Protein AF-A0A7J9GQI5-F1 (afdb_monomer)

Sequence (66 aa):
MHTFSYLPRDLNFIDHTSNIGWKEFQRAKPIIIDPGLYSMRKADVFWVTQKRSVPTAFKLFTGKRR

Foldseek 3Di:
DCPCPPPDPPDDQKDPDLCPDPVCVVPQWWDKDACVVPHPDHDDIDTDPGTDDGDPPDGDIDGDDD

Secondary structure (DSSP, 8-state):
--TTTTS-TT---B---S--THHHHHHTSEEEE-GGGT-SS----EEEEEEPPPPSSS----B---

Radius of gyration: 18.02 Å; Cα contacts (8 Å, |Δi|>4): 65; chains: 1; bounding box: 38×38×39 Å

Solvent-accessible surface area (backbone atoms only — not comparable to full-atom values): 4528 Å² total; per-residue (Å²): 141,66,96,64,72,85,54,65,93,81,72,70,55,67,40,93,50,68,81,51,66,76,53,40,67,73,67,56,16,64,44,75,50,56,40,67,81,83,40,94,62,83,56,79,70,44,79,56,92,63,66,56,72,72,71,80,94,58,88,60,67,52,63,54,88,128

pLDDT: mean 85.35, std 9.18, range [57.94, 95.62]

Structure (mmCIF, N/CA/C/O backbone):
data_AF-A0A7J9GQI5-F1
#
_entry.id   AF-A0A7J9GQI5-F1
#
loop_
_atom_site.group_PDB
_atom_site.id
_atom_site.type_symbol
_atom_site.label_atom_id
_atom_site.label_alt_id
_atom_site.label_comp_id
_atom_site.label_asym_id
_atom_site.label_entity_id
_atom_site.label_seq_id
_atom_site.pdbx_PDB_ins_code
_atom_site.Cartn_x
_atom_site.Cartn_y
_atom_site.Cartn_z
_atom_site.occupancy
_atom_site.B_iso_or_equiv
_atom_site.auth_seq_id
_atom_site.auth_comp_id
_atom_site.auth_asym_id
_atom_site.auth_atom_id
_atom_site.pdbx_PDB_model_num
ATOM 1 N N . MET A 1 1 ? 18.841 29.632 -12.473 1.00 57.94 1 MET A N 1
ATOM 2 C CA . MET A 1 1 ? 18.570 28.431 -11.645 1.00 57.94 1 MET A CA 1
ATOM 3 C C . MET A 1 1 ? 17.866 27.374 -12.487 1.00 57.94 1 MET A C 1
ATOM 5 O O . MET A 1 1 ? 16.663 27.490 -12.670 1.00 57.94 1 MET A O 1
ATOM 9 N N . HIS A 1 2 ? 18.577 26.381 -13.033 1.00 73.62 2 HIS A N 1
ATOM 10 C CA . HIS A 1 2 ? 17.972 25.262 -13.777 1.00 73.62 2 HIS A CA 1
ATOM 11 C C . HIS A 1 2 ? 18.580 23.927 -13.315 1.00 73.62 2 HIS A C 1
ATOM 13 O O . HIS A 1 2 ? 19.376 23.315 -14.023 1.00 73.62 2 HIS A O 1
ATOM 19 N N . THR A 1 3 ? 18.206 23.477 -12.116 1.00 76.44 3 THR A N 1
ATOM 20 C CA . 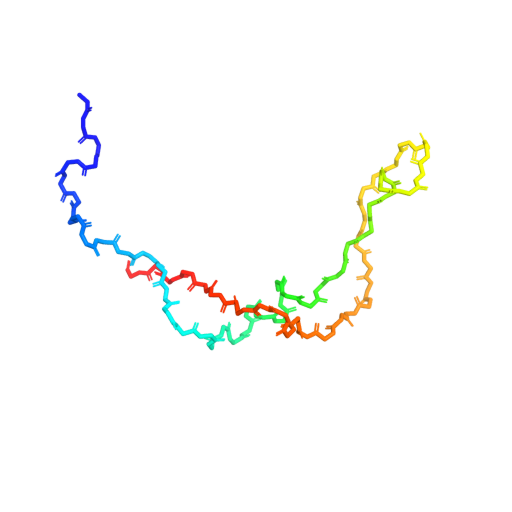THR A 1 3 ? 18.718 22.249 -11.474 1.00 76.44 3 THR A CA 1
ATOM 21 C C . THR A 1 3 ? 18.491 20.980 -12.306 1.00 76.44 3 THR A C 1
ATOM 23 O O . THR A 1 3 ? 19.260 20.034 -12.198 1.00 76.44 3 THR A O 1
ATOM 26 N N . PHE A 1 4 ? 17.482 20.967 -13.183 1.00 78.94 4 PHE A N 1
ATOM 27 C CA . PHE A 1 4 ? 17.111 19.796 -13.987 1.00 78.94 4 PHE A CA 1
ATOM 28 C C . PHE A 1 4 ? 17.355 19.948 -15.495 1.00 78.94 4 PHE A C 1
ATOM 30 O O . PHE A 1 4 ? 16.942 19.088 -16.264 1.00 78.94 4 PHE A O 1
ATOM 37 N N . SER A 1 5 ? 18.041 21.007 -15.939 1.00 82.25 5 SER A N 1
ATOM 38 C CA . SER A 1 5 ? 18.293 21.240 -17.376 1.00 82.25 5 SER A CA 1
ATOM 39 C C . SER A 1 5 ? 19.193 20.190 -18.038 1.00 82.25 5 SER A C 1
ATOM 41 O O . SER A 1 5 ? 19.089 19.982 -19.241 1.00 82.25 5 SER A O 1
ATOM 43 N N . TYR A 1 6 ? 20.035 19.511 -17.255 1.00 84.62 6 TYR A N 1
ATOM 44 C CA . TYR A 1 6 ? 20.949 18.468 -17.733 1.00 84.62 6 TYR A CA 1
ATOM 45 C C . TYR A 1 6 ? 20.362 17.053 -17.671 1.00 84.62 6 TYR A C 1
ATOM 47 O O . TYR A 1 6 ? 21.033 16.102 -18.067 1.00 84.62 6 TYR A O 1
ATOM 55 N N . LEU A 1 7 ? 19.142 16.883 -17.149 1.00 82.56 7 LEU A N 1
ATOM 56 C CA . LEU A 1 7 ? 18.525 15.563 -17.101 1.00 82.56 7 LEU A CA 1
ATOM 57 C C . LEU A 1 7 ? 17.920 15.197 -18.465 1.00 82.56 7 LEU A C 1
ATOM 59 O O . LEU A 1 7 ? 17.299 16.050 -19.107 1.00 82.56 7 LEU A O 1
ATOM 63 N N . PRO A 1 8 ? 18.047 13.930 -18.900 1.00 86.19 8 PRO A N 1
ATOM 64 C CA . PRO A 1 8 ? 17.344 13.439 -20.078 1.00 86.19 8 PRO A CA 1
ATOM 65 C C . PRO A 1 8 ? 15.831 13.639 -19.927 1.00 86.19 8 PRO A C 1
ATOM 67 O O . PRO A 1 8 ? 15.259 13.345 -18.875 1.00 86.19 8 PRO A O 1
ATOM 70 N N . ARG A 1 9 ? 15.165 14.143 -20.974 1.00 80.81 9 ARG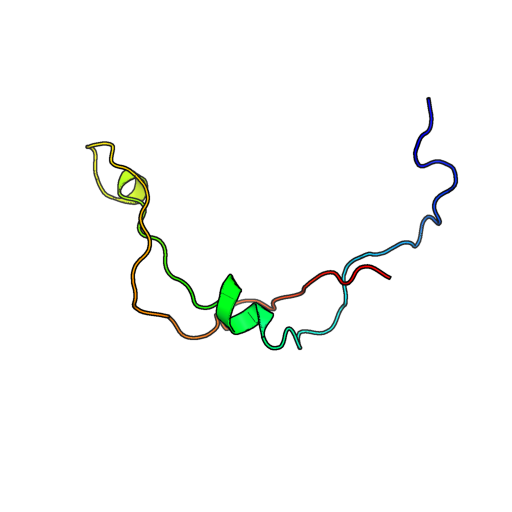 A N 1
ATOM 71 C CA . ARG A 1 9 ? 13.708 14.399 -20.942 1.00 80.81 9 ARG A CA 1
ATOM 72 C C . ARG A 1 9 ? 12.875 13.115 -20.894 1.00 80.81 9 ARG A C 1
ATOM 74 O O . ARG A 1 9 ? 11.693 13.168 -20.578 1.00 80.81 9 ARG A O 1
ATOM 81 N N . ASP A 1 10 ? 13.484 11.986 -21.225 1.00 81.00 10 ASP A N 1
ATOM 82 C CA . ASP A 1 10 ? 12.927 10.635 -21.213 1.00 81.00 10 ASP A CA 1
ATOM 83 C C . ASP A 1 10 ? 13.264 9.862 -19.925 1.00 81.00 10 ASP A C 1
ATOM 85 O O . ASP A 1 10 ? 12.961 8.672 -19.808 1.00 81.00 10 ASP A O 1
ATOM 89 N N . LEU A 1 11 ? 13.861 10.526 -18.928 1.00 79.62 11 LEU A N 1
ATOM 90 C CA . LEU A 1 11 ? 14.164 9.913 -17.643 1.00 79.62 11 LEU A CA 1
ATOM 91 C C . LEU A 1 11 ? 12.868 9.575 -16.892 1.00 79.62 11 LEU A C 1
ATOM 93 O O . LEU A 1 11 ? 12.203 10.444 -16.328 1.00 79.62 11 LEU A O 1
ATOM 97 N N . ASN A 1 12 ? 12.523 8.288 -16.853 1.00 73.75 12 ASN A N 1
ATOM 98 C CA . ASN A 1 12 ? 11.401 7.771 -16.080 1.00 73.75 12 ASN A CA 1
ATOM 99 C C . ASN A 1 12 ? 11.911 6.876 -14.943 1.00 73.75 12 ASN A C 1
ATOM 101 O O . ASN A 1 12 ? 12.651 5.919 -15.165 1.00 73.75 12 ASN A O 1
ATOM 105 N N . PHE A 1 13 ? 11.501 7.186 -13.713 1.00 75.75 13 PHE A N 1
ATOM 10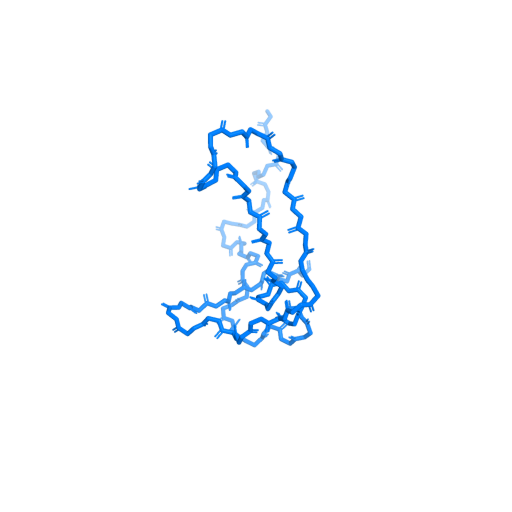6 C CA . PHE A 1 13 ? 11.843 6.402 -12.524 1.00 75.75 13 PHE A CA 1
ATOM 107 C C . PHE A 1 13 ? 10.827 5.293 -12.223 1.00 75.75 13 PHE A C 1
ATOM 109 O O . PHE A 1 13 ? 11.016 4.549 -11.262 1.00 75.75 13 PHE A O 1
ATOM 116 N N . ILE A 1 14 ? 9.744 5.195 -12.998 1.00 74.69 14 ILE A N 1
ATOM 117 C CA . ILE A 1 14 ? 8.677 4.203 -12.856 1.00 74.69 14 ILE A CA 1
ATOM 118 C C . ILE A 1 14 ? 9.054 2.948 -13.647 1.00 74.69 14 ILE A C 1
ATOM 120 O O . ILE A 1 14 ? 9.226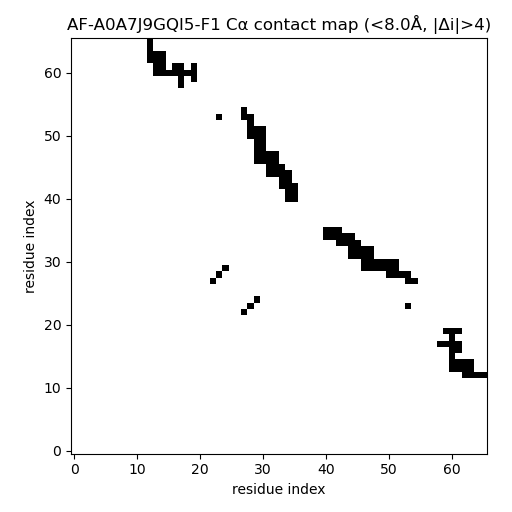 2.979 -14.865 1.00 74.69 14 ILE A O 1
ATOM 124 N N . ASP A 1 15 ? 9.148 1.822 -12.943 1.00 70.94 15 ASP A N 1
ATOM 125 C CA . ASP A 1 15 ? 9.244 0.508 -13.570 1.00 70.94 15 ASP A CA 1
ATOM 126 C C . ASP A 1 15 ? 7.827 0.055 -13.963 1.00 70.94 15 ASP A C 1
ATOM 128 O O . ASP A 1 15 ? 6.933 0.018 -13.116 1.00 70.94 15 ASP A O 1
ATOM 132 N N . HIS A 1 16 ? 7.607 -0.271 -15.240 1.00 71.00 16 HIS A N 1
ATOM 133 C CA . HIS A 1 16 ? 6.288 -0.637 -15.788 1.00 71.00 16 HIS A CA 1
ATOM 134 C C . HIS A 1 16 ? 5.928 -2.109 -15.528 1.00 71.00 16 HIS A C 1
ATOM 136 O O . HIS A 1 16 ? 4.992 -2.650 -16.117 1.00 71.00 16 HIS A O 1
ATOM 142 N N . THR A 1 17 ? 6.661 -2.776 -14.636 1.00 71.81 17 THR A N 1
ATOM 143 C CA . THR A 1 17 ? 6.320 -4.109 -14.148 1.00 71.81 17 THR A CA 1
ATOM 144 C C . THR A 1 17 ? 5.425 -4.035 -12.916 1.00 71.81 17 THR A C 1
ATOM 146 O O . THR A 1 17 ? 5.699 -3.311 -11.958 1.00 71.81 17 THR A O 1
ATOM 149 N N . SER A 1 18 ? 4.368 -4.847 -12.913 1.00 71.44 18 SER A N 1
ATOM 150 C CA . SER A 1 18 ? 3.553 -5.086 -11.720 1.00 71.44 18 SER A CA 1
ATOM 151 C C . SER A 1 18 ? 4.215 -6.061 -10.740 1.00 71.44 18 SER A C 1
ATOM 153 O O . SER A 1 18 ? 3.642 -6.362 -9.695 1.00 71.44 18 SER A O 1
ATOM 155 N N . ASN A 1 19 ? 5.410 -6.580 -11.050 1.00 77.56 19 ASN A N 1
ATOM 156 C CA . ASN A 1 19 ? 6.149 -7.459 -10.151 1.00 77.56 19 ASN A CA 1
ATOM 157 C C . ASN A 1 19 ? 6.923 -6.641 -9.107 1.00 77.56 19 ASN A C 1
ATOM 159 O O . ASN A 1 19 ? 8.078 -6.255 -9.298 1.00 77.56 19 ASN A O 1
ATOM 163 N N . ILE A 1 20 ? 6.256 -6.379 -7.989 1.00 80.56 20 ILE A N 1
ATOM 164 C CA . ILE A 1 20 ? 6.749 -5.531 -6.897 1.00 80.56 20 ILE A CA 1
ATOM 165 C C . ILE A 1 20 ? 7.379 -6.325 -5.733 1.00 80.56 20 ILE A C 1
ATOM 167 O O . ILE A 1 20 ? 7.920 -5.723 -4.799 1.00 80.56 20 ILE A O 1
ATOM 171 N N . GLY A 1 21 ? 7.376 -7.663 -5.801 1.00 85.19 21 GLY A N 1
ATOM 172 C CA . GLY A 1 21 ? 8.058 -8.559 -4.859 1.00 85.19 21 GLY A CA 1
ATOM 173 C C . GLY A 1 21 ? 7.749 -8.271 -3.382 1.00 85.19 21 GLY A C 1
ATOM 174 O O . GLY A 1 21 ? 6.605 -8.037 -2.998 1.00 85.19 21 GLY A O 1
ATOM 175 N N . TRP A 1 22 ? 8.787 -8.235 -2.537 1.00 84.06 22 TRP A N 1
ATOM 176 C CA . TRP A 1 22 ? 8.655 -8.013 -1.085 1.00 84.06 22 TRP A CA 1
ATOM 177 C C . TRP A 1 22 ? 7.982 -6.682 -0.709 1.00 84.06 22 TRP A C 1
ATOM 179 O O . TRP A 1 22 ? 7.381 -6.575 0.364 1.00 84.06 22 TRP A O 1
ATOM 189 N N . LYS A 1 23 ? 8.030 -5.669 -1.589 1.00 85.19 23 LYS A N 1
ATOM 190 C CA . LYS A 1 23 ? 7.392 -4.367 -1.344 1.00 85.19 23 LYS A CA 1
ATOM 191 C C . LYS A 1 23 ? 5.869 -4.473 -1.336 1.00 85.19 23 LYS A C 1
ATOM 193 O O . LYS A 1 23 ? 5.224 -3.676 -0.661 1.00 85.19 23 LYS A O 1
ATOM 198 N N . GLU A 1 24 ? 5.286 -5.452 -2.027 1.00 86.44 24 GLU A N 1
ATOM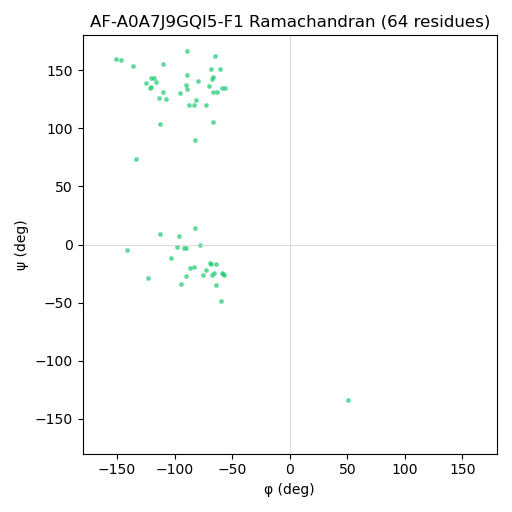 199 C CA . GLU A 1 24 ? 3.840 -5.701 -1.994 1.00 86.44 24 GLU A CA 1
ATOM 200 C C . GLU A 1 24 ? 3.358 -6.000 -0.579 1.00 86.44 24 GLU A C 1
ATOM 202 O O . GLU A 1 24 ? 2.411 -5.391 -0.079 1.00 86.44 24 GLU A O 1
ATOM 207 N N . PHE A 1 25 ? 4.057 -6.907 0.097 1.00 86.00 25 PHE A N 1
ATOM 208 C CA . PHE A 1 25 ? 3.701 -7.326 1.442 1.00 86.00 25 PHE A CA 1
ATOM 209 C C . PHE A 1 25 ? 3.800 -6.178 2.449 1.00 86.00 25 PHE A C 1
ATOM 211 O O . PHE A 1 25 ? 2.987 -6.095 3.368 1.00 86.00 25 PHE A O 1
ATOM 218 N N . GLN A 1 26 ? 4.769 -5.282 2.259 1.00 87.50 26 GLN A N 1
ATOM 219 C CA . GLN A 1 26 ? 4.990 -4.146 3.149 1.00 87.50 26 GLN A CA 1
ATOM 220 C C . GLN A 1 26 ? 4.152 -2.908 2.813 1.00 87.50 26 GLN A C 1
ATOM 222 O O . GLN A 1 26 ? 3.998 -2.056 3.679 1.00 87.50 26 GLN A O 1
ATOM 227 N N . ARG A 1 27 ? 3.633 -2.765 1.583 1.00 88.06 27 ARG A N 1
ATOM 228 C CA . ARG A 1 27 ? 2.973 -1.518 1.140 1.00 88.06 27 ARG A CA 1
ATOM 229 C C . ARG A 1 27 ? 1.534 -1.688 0.660 1.00 88.06 27 ARG A C 1
ATOM 231 O O . ARG A 1 27 ? 0.762 -0.747 0.780 1.00 88.06 27 ARG A O 1
ATOM 238 N N . ALA A 1 28 ? 1.159 -2.847 0.121 1.00 91.56 28 ALA A N 1
ATOM 239 C CA . ALA A 1 28 ? -0.184 -3.069 -0.430 1.00 91.56 28 ALA A CA 1
ATOM 240 C C . ALA A 1 28 ? -1.149 -3.713 0.578 1.00 91.56 28 ALA A C 1
ATOM 242 O O . ALA A 1 28 ? -2.352 -3.433 0.564 1.00 91.56 28 ALA A O 1
ATOM 243 N N . LYS A 1 29 ? -0.608 -4.585 1.436 1.00 93.31 29 LYS A N 1
ATOM 244 C CA . LYS A 1 29 ? -1.360 -5.429 2.375 1.00 93.31 29 LYS A CA 1
ATOM 245 C C . LYS A 1 29 ? -1.632 -4.836 3.768 1.00 93.31 29 LYS A C 1
ATOM 247 O O . LYS A 1 29 ? -2.610 -5.279 4.371 1.00 93.31 29 LYS A O 1
ATOM 252 N N . PRO A 1 30 ? -0.821 -3.909 4.316 1.00 94.75 30 PRO A N 1
ATOM 253 C CA . PRO A 1 30 ? -1.131 -3.287 5.602 1.00 94.75 30 PRO A CA 1
ATOM 254 C C . PRO A 1 30 ? -2.459 -2.523 5.594 1.00 94.75 30 PRO A C 1
ATOM 256 O O . PRO A 1 30 ? -2.875 -2.004 4.556 1.00 94.75 30 PRO A O 1
ATOM 259 N N . ILE A 1 31 ? -3.103 -2.454 6.759 1.00 94.44 31 ILE A N 1
ATOM 260 C CA . ILE A 1 31 ? -4.373 -1.754 6.967 1.00 94.44 31 ILE A CA 1
ATOM 261 C C . ILE A 1 31 ? -4.164 -0.678 8.034 1.00 94.44 31 ILE A C 1
ATOM 263 O O . ILE A 1 31 ? -3.543 -0.922 9.070 1.00 94.44 31 ILE A O 1
ATOM 267 N N . ILE A 1 32 ? -4.703 0.503 7.754 1.00 94.50 32 ILE A N 1
ATOM 268 C CA . ILE A 1 32 ? -4.740 1.650 8.652 1.00 94.50 32 ILE A CA 1
ATOM 269 C C . ILE A 1 32 ? -6.204 1.954 8.960 1.00 94.50 32 ILE A C 1
ATOM 271 O O . ILE A 1 32 ? -7.041 1.901 8.055 1.00 94.50 32 ILE A O 1
ATOM 275 N N . ILE A 1 33 ? -6.499 2.291 10.212 1.00 94.25 33 ILE A N 1
ATOM 276 C CA . ILE A 1 33 ? -7.803 2.808 10.622 1.00 94.25 33 ILE A CA 1
ATOM 277 C C . ILE A 1 33 ? -7.652 4.294 10.929 1.00 94.25 33 ILE A C 1
ATOM 279 O O . ILE A 1 33 ? -6.816 4.686 11.742 1.00 94.25 33 ILE A O 1
ATOM 283 N N . ASP A 1 34 ? -8.475 5.103 10.267 1.00 94.75 34 ASP A N 1
ATOM 284 C CA . ASP A 1 34 ? -8.581 6.540 10.496 1.00 94.75 34 ASP A CA 1
ATOM 285 C C . ASP A 1 34 ? -9.962 6.856 11.097 1.00 94.75 34 ASP A C 1
ATOM 287 O O . ASP A 1 34 ? -10.964 6.855 10.370 1.00 94.75 34 ASP A O 1
ATOM 291 N N . PRO A 1 35 ? -10.042 7.115 12.417 1.00 95.38 35 PRO A N 1
ATOM 292 C CA . PRO A 1 35 ? -11.281 7.518 13.076 1.00 95.38 35 PRO A CA 1
ATOM 293 C C . PRO A 1 35 ? -11.907 8.783 12.484 1.00 95.38 35 PRO A C 1
ATOM 295 O O . PRO A 1 35 ? -13.125 8.931 12.543 1.00 95.38 35 PRO A O 1
ATOM 298 N N . GLY A 1 36 ? -11.123 9.669 11.865 1.00 94.62 36 GLY A N 1
ATOM 299 C CA . GLY A 1 36 ? -11.623 10.880 11.216 1.00 94.62 36 GLY A CA 1
ATOM 300 C C . GLY A 1 36 ? -12.540 10.616 10.019 1.00 94.62 36 GLY A C 1
ATOM 301 O O . GLY A 1 36 ? -13.281 11.513 9.623 1.00 94.62 36 GLY A O 1
ATOM 302 N N . LEU A 1 37 ? -12.543 9.395 9.468 1.00 93.62 37 LEU A N 1
ATOM 303 C CA . LEU A 1 37 ? -13.431 9.009 8.366 1.00 93.62 37 LEU A CA 1
ATOM 304 C C . LEU A 1 37 ? -14.838 8.587 8.821 1.00 93.62 37 LEU A C 1
ATOM 306 O O . LEU A 1 37 ? -15.747 8.562 7.995 1.00 93.62 37 LEU A O 1
ATOM 310 N N . TYR A 1 38 ? -15.032 8.230 10.096 1.00 92.06 38 TYR A N 1
ATOM 311 C CA . TYR A 1 38 ? -16.309 7.678 10.583 1.00 92.06 38 TYR A CA 1
ATOM 312 C C . TYR A 1 38 ? -16.737 8.158 11.981 1.00 92.06 38 TYR A C 1
ATOM 314 O O . TYR A 1 38 ? -17.829 7.819 12.435 1.00 92.06 38 TYR A O 1
ATOM 322 N N . SER A 1 39 ? -15.911 8.937 12.679 1.00 92.75 39 SER A N 1
ATOM 323 C CA . SER A 1 39 ? -16.177 9.457 14.023 1.00 92.75 39 SER A CA 1
ATOM 324 C C . SER A 1 39 ? -16.062 10.978 14.050 1.00 92.75 39 SER A C 1
ATOM 326 O O . SER A 1 39 ? -15.135 11.564 13.500 1.00 92.75 39 SER A O 1
ATOM 328 N N . MET A 1 40 ? -16.979 11.632 14.769 1.00 90.75 40 MET A N 1
ATOM 329 C CA . MET A 1 40 ? -16.903 13.077 15.030 1.00 90.75 40 MET A CA 1
ATOM 330 C C . MET A 1 40 ? -15.803 13.434 16.040 1.00 90.75 40 MET A C 1
ATOM 332 O O 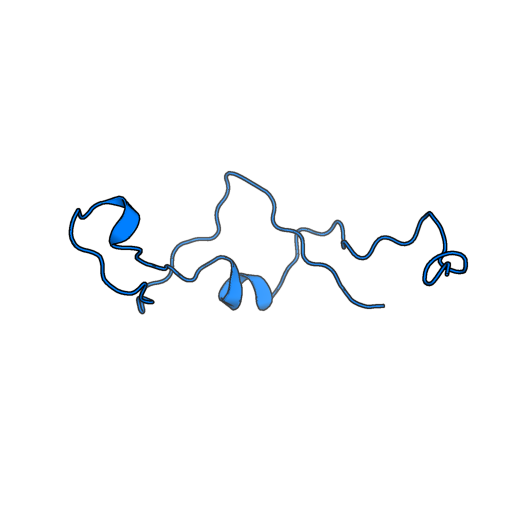. MET A 1 40 ? -15.335 14.572 16.080 1.00 90.75 40 MET A O 1
ATOM 336 N N . ARG A 1 41 ? -15.383 12.476 16.878 1.00 89.50 41 ARG A N 1
ATOM 337 C CA . ARG A 1 41 ? -14.250 12.661 17.790 1.00 89.50 41 ARG A CA 1
ATOM 338 C C . ARG A 1 41 ? -12.955 12.385 17.046 1.00 89.50 41 ARG A C 1
ATOM 340 O O . ARG A 1 41 ? -12.736 11.261 16.598 1.00 89.50 41 ARG A O 1
ATOM 347 N N . LYS A 1 42 ? -12.089 13.398 16.994 1.00 86.19 42 LYS A N 1
ATOM 348 C CA . LYS A 1 42 ? -10.721 13.236 16.505 1.00 86.19 42 LYS A CA 1
ATOM 349 C C . LYS A 1 42 ? -9.954 12.285 17.417 1.00 86.19 42 LYS A C 1
ATOM 351 O O . LYS A 1 42 ? -9.967 12.442 18.636 1.00 86.19 42 LYS A O 1
ATOM 356 N N . ALA A 1 43 ? -9.295 11.322 16.796 1.00 92.00 43 ALA A N 1
ATOM 357 C CA . ALA A 1 43 ? -8.364 10.400 17.416 1.00 92.00 43 ALA A CA 1
ATOM 358 C C . ALA A 1 43 ? -7.277 10.069 16.392 1.00 92.00 43 ALA A C 1
ATOM 360 O O . ALA A 1 43 ? -7.486 10.247 15.189 1.00 92.00 43 ALA A O 1
ATOM 361 N N . ASP A 1 44 ? -6.127 9.617 16.878 1.00 94.81 44 ASP A N 1
ATOM 362 C CA . ASP A 1 44 ? -4.993 9.318 16.016 1.00 94.81 44 ASP A CA 1
ATOM 363 C C . ASP A 1 44 ? -5.259 8.111 15.119 1.00 94.81 44 ASP A C 1
ATOM 365 O O . ASP A 1 44 ? -5.994 7.177 15.450 1.00 94.81 44 ASP A O 1
ATOM 369 N N . VAL A 1 45 ? -4.608 8.147 13.963 1.00 95.62 45 VAL A N 1
ATOM 370 C CA . VAL A 1 45 ? -4.568 7.052 13.006 1.00 95.62 45 VAL A CA 1
ATOM 371 C C . VAL A 1 45 ? -3.734 5.910 13.583 1.00 95.62 45 VAL A C 1
ATOM 373 O O . VAL A 1 45 ? -2.645 6.139 14.111 1.00 95.62 45 VAL A O 1
ATOM 376 N N . PHE A 1 46 ? -4.203 4.670 13.441 1.00 94.88 46 PHE A N 1
ATOM 377 C CA . PHE A 1 46 ? -3.483 3.511 13.966 1.00 94.88 46 PHE A CA 1
ATOM 378 C C . PHE A 1 46 ? -3.432 2.335 12.992 1.00 94.88 46 PHE A C 1
ATOM 380 O O . PHE A 1 46 ? -4.281 2.153 12.116 1.00 94.88 46 PHE A O 1
ATOM 387 N N . TRP A 1 47 ? -2.387 1.527 13.159 1.00 94.44 47 TRP A N 1
ATOM 388 C CA . TRP A 1 47 ? -2.163 0.304 12.401 1.00 94.44 47 TRP A CA 1
ATOM 389 C C . TRP A 1 47 ? -2.833 -0.878 13.086 1.00 94.44 47 TRP A C 1
ATOM 391 O O . TRP A 1 47 ? -2.838 -0.976 14.313 1.00 94.44 47 TRP A O 1
ATOM 401 N N . VAL A 1 48 ? -3.329 -1.816 12.285 1.00 94.31 48 VAL A N 1
ATOM 402 C CA . VAL A 1 48 ? -3.811 -3.108 12.781 1.00 94.31 48 VAL A CA 1
ATOM 403 C C . VAL A 1 48 ? -2.874 -4.232 12.355 1.00 94.31 48 VAL A C 1
ATOM 405 O O . VAL A 1 48 ? -2.140 -4.123 11.371 1.00 94.31 48 VAL A O 1
ATOM 408 N N . THR A 1 49 ? -2.877 -5.326 13.113 1.00 93.81 49 THR A N 1
ATOM 409 C CA . THR A 1 49 ? -2.008 -6.481 12.850 1.00 93.81 49 THR A CA 1
ATOM 410 C C . THR A 1 49 ? -2.501 -7.314 11.666 1.00 93.81 49 THR A C 1
ATOM 412 O O . THR A 1 49 ? -1.701 -7.961 10.985 1.00 93.81 49 THR A O 1
ATOM 415 N N . GLN A 1 50 ? -3.807 -7.277 11.390 1.00 94.06 50 GLN A N 1
ATOM 416 C CA . GLN A 1 50 ? -4.427 -7.941 10.252 1.00 94.06 50 GLN A CA 1
ATOM 417 C C . GLN A 1 50 ? -3.971 -7.322 8.927 1.00 94.06 50 GLN A C 1
ATOM 419 O O . GLN A 1 50 ? -3.803 -6.111 8.784 1.00 94.06 50 GLN A O 1
ATOM 424 N N . LYS A 1 51 ? -3.816 -8.182 7.921 1.00 93.69 51 LYS A N 1
ATOM 425 C CA . LYS A 1 51 ? -3.436 -7.800 6.560 1.00 93.69 51 LYS A CA 1
ATOM 426 C C . LYS A 1 51 ? -4.543 -8.176 5.594 1.00 93.69 51 LYS A C 1
ATOM 428 O O . LYS A 1 51 ? -5.150 -9.236 5.733 1.00 93.69 51 LYS A O 1
ATOM 433 N N . ARG A 1 52 ? -4.763 -7.333 4.589 1.00 93.56 52 ARG A N 1
ATOM 434 C CA . ARG A 1 52 ? -5.687 -7.627 3.486 1.00 93.56 52 ARG A CA 1
ATOM 435 C C . ARG A 1 52 ? -4.982 -8.346 2.337 1.00 93.56 52 ARG A C 1
ATOM 437 O O . ARG A 1 52 ? -3.749 -8.376 2.251 1.00 93.56 52 ARG A O 1
ATOM 444 N N . SER A 1 53 ? -5.780 -8.891 1.424 1.00 93.62 53 SER A N 1
ATOM 445 C CA . SER A 1 53 ? -5.308 -9.316 0.109 1.00 93.62 53 SER A CA 1
ATOM 446 C C . SER A 1 53 ? -4.829 -8.116 -0.718 1.00 93.62 53 SER A C 1
ATOM 448 O O . SER A 1 53 ? -5.119 -6.955 -0.415 1.00 93.62 53 SER A O 1
ATOM 450 N N . VAL A 1 54 ? -4.053 -8.396 -1.763 1.00 91.12 54 VAL A N 1
ATOM 451 C CA . VAL A 1 54 ? -3.596 -7.361 -2.696 1.00 91.12 54 VAL A CA 1
ATOM 452 C C . VAL A 1 54 ? -4.814 -6.819 -3.452 1.00 91.12 54 VAL A C 1
ATOM 454 O O . VAL A 1 54 ? -5.601 -7.625 -3.952 1.00 91.12 54 VAL A O 1
ATOM 457 N N . PRO A 1 55 ? -4.997 -5.490 -3.552 1.00 90.75 55 PRO A N 1
ATOM 458 C CA . PRO A 1 55 ? -6.084 -4.922 -4.341 1.00 90.75 55 PRO A CA 1
ATOM 459 C C . PRO A 1 55 ? -6.004 -5.362 -5.799 1.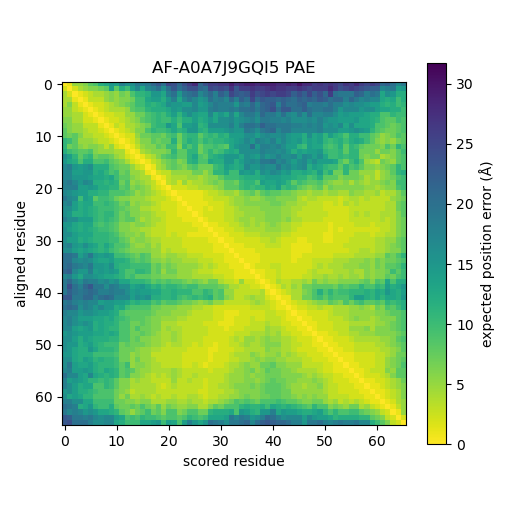00 90.75 55 PRO A C 1
ATOM 461 O O . PRO A 1 55 ? -4.940 -5.295 -6.407 1.00 90.75 55 PRO A O 1
ATOM 464 N N . THR A 1 56 ? -7.137 -5.758 -6.368 1.00 91.94 56 THR A N 1
ATOM 465 C CA . THR A 1 56 ? -7.237 -6.180 -7.775 1.00 91.94 56 THR A CA 1
ATOM 466 C C . THR A 1 56 ? -7.866 -5.118 -8.674 1.00 91.94 56 THR A C 1
ATOM 468 O O . THR A 1 56 ? -7.784 -5.221 -9.893 1.00 91.94 56 THR A O 1
A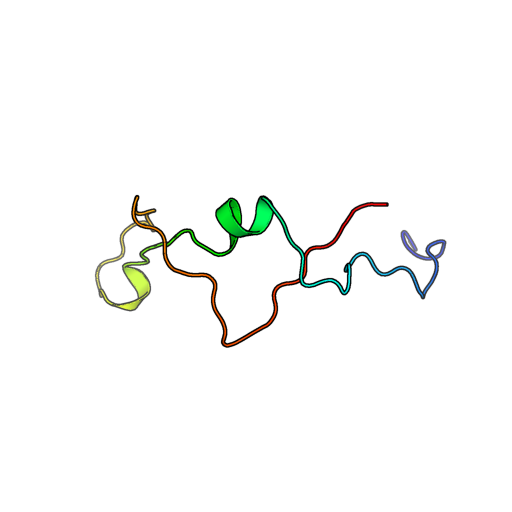TOM 471 N N . ALA A 1 57 ? -8.454 -4.069 -8.088 1.00 94.25 57 ALA A N 1
ATOM 472 C CA . ALA A 1 57 ? -9.100 -2.982 -8.823 1.00 94.25 57 ALA A CA 1
ATOM 473 C C . ALA A 1 57 ? -8.113 -2.076 -9.591 1.00 94.25 57 ALA A C 1
ATOM 475 O O . ALA A 1 57 ? -8.529 -1.316 -10.459 1.00 94.25 57 ALA A O 1
ATOM 476 N N . PHE A 1 58 ? -6.814 -2.133 -9.281 1.00 89.38 58 PHE A N 1
ATOM 477 C CA . PHE A 1 58 ? -5.772 -1.332 -9.928 1.00 89.38 58 PHE A CA 1
ATOM 478 C C . PHE A 1 58 ? -4.424 -2.063 -9.926 1.00 89.38 58 PHE A C 1
ATOM 480 O O . PHE A 1 58 ? -4.188 -2.956 -9.114 1.00 89.38 58 PHE A O 1
ATOM 487 N N . LYS A 1 59 ? -3.517 -1.666 -10.828 1.00 86.94 59 LYS A N 1
ATOM 488 C CA . LYS A 1 59 ? -2.142 -2.187 -10.887 1.00 86.94 59 LYS A CA 1
ATOM 489 C C . LYS A 1 59 ? -1.208 -1.345 -10.023 1.00 86.94 59 LYS A C 1
ATOM 491 O O . LYS A 1 59 ? -1.259 -0.118 -10.053 1.00 86.94 59 LYS A O 1
ATOM 496 N N . LEU A 1 60 ? -0.329 -2.013 -9.282 1.00 85.31 60 LEU A N 1
ATOM 497 C CA . LEU A 1 60 ? 0.716 -1.377 -8.488 1.00 85.31 60 LEU A CA 1
ATOM 498 C C . LEU A 1 60 ? 2.026 -1.338 -9.272 1.00 85.31 60 LEU A C 1
ATOM 500 O O . LEU A 1 60 ? 2.489 -2.366 -9.755 1.00 85.31 60 LEU A O 1
ATOM 504 N N . PHE A 1 61 ? 2.646 -0.163 -9.323 1.00 85.06 61 PHE A N 1
ATOM 505 C CA . PHE A 1 61 ? 3.978 0.038 -9.886 1.00 85.06 61 PHE A CA 1
ATOM 506 C C . PHE A 1 61 ? 4.890 0.613 -8.807 1.00 85.06 61 PHE A C 1
ATOM 508 O O . PHE A 1 61 ? 4.466 1.428 -7.982 1.00 85.06 61 PHE A O 1
ATOM 515 N N . THR A 1 62 ? 6.156 0.199 -8.791 1.00 80.94 62 THR A N 1
ATOM 516 C CA . THR A 1 62 ? 7.159 0.816 -7.916 1.00 80.94 62 THR A CA 1
ATOM 517 C C . THR A 1 62 ? 8.294 1.352 -8.750 1.00 80.94 62 THR A C 1
ATOM 519 O O . THR A 1 62 ? 8.819 0.637 -9.597 1.00 80.94 62 THR A O 1
ATOM 522 N N . GLY A 1 63 ? 8.729 2.571 -8.455 1.00 79.19 63 GLY A N 1
ATOM 523 C CA . GLY A 1 63 ? 9.954 3.069 -9.044 1.00 79.19 63 GLY A CA 1
ATOM 524 C C . GLY A 1 63 ? 11.18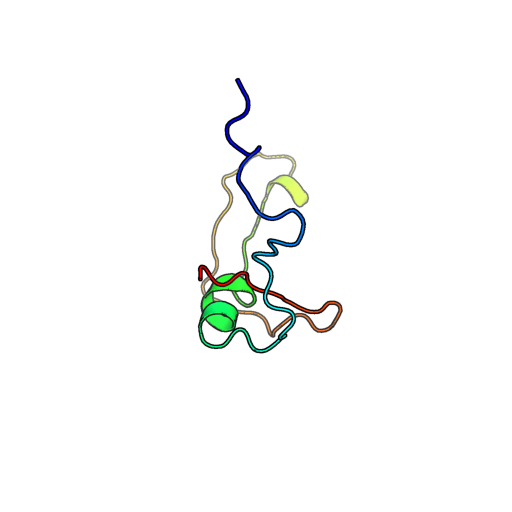0 2.309 -8.544 1.00 79.19 63 GLY A C 1
ATOM 525 O O . GLY A 1 63 ? 11.266 1.936 -7.363 1.00 79.19 63 GLY A O 1
ATOM 526 N N . LYS A 1 64 ? 12.131 2.081 -9.445 1.00 70.44 64 LYS A N 1
ATOM 527 C CA . LYS A 1 64 ? 13.475 1.604 -9.113 1.00 70.44 64 LYS A CA 1
ATOM 528 C C . LYS A 1 64 ? 14.437 2.753 -9.371 1.00 70.44 64 LYS A C 1
ATOM 530 O O . LYS A 1 64 ? 14.376 3.385 -10.420 1.00 70.44 64 LYS A O 1
ATOM 535 N N . ARG A 1 65 ? 15.312 3.034 -8.405 1.00 65.62 65 ARG A N 1
ATOM 536 C CA . ARG A 1 65 ? 16.463 3.898 -8.671 1.00 65.62 65 ARG A CA 1
ATOM 537 C C . ARG A 1 65 ? 17.430 3.081 -9.525 1.00 65.62 65 ARG A C 1
ATOM 539 O O . ARG A 1 65 ? 17.804 1.986 -9.105 1.00 65.62 65 ARG A O 1
ATOM 546 N N . ARG A 1 66 ? 17.718 3.572 -10.727 1.00 61.06 66 ARG A N 1
ATOM 547 C CA . ARG A 1 66 ? 18.923 3.201 -11.467 1.00 61.06 66 ARG A CA 1
ATOM 548 C C . ARG A 1 66 ? 20.077 4.049 -10.965 1.00 61.06 66 ARG A C 1
ATOM 550 O O . ARG A 1 66 ? 19.794 5.199 -10.556 1.00 61.06 66 ARG A O 1
#

Organism: NCBI:txid34285

Mean predicted aligned error: 8.25 Å

InterPro domains:
  IPR003406 Glycosyl transferase, family 14 [PF02485] (2-64)
  IPR044610 Beta-glucuronosyltransferase GlcAT14A/B/C [PTHR45719] (1-64)